Protein AF-A0A068NW18-F1 (afdb_monomer)

Organism: NCBI:txid661478

Sequence (172 aa):
MLAVAGVFAQDHEGLKKHPQPKVAATNAPVTQAEARATFIKAETVLRGALGMPASSPHVSIPDSDKPVGRDAVVAEMVRFIAVFKPKVKMTPSPVTFDARRLQMNGPQRSNLALLVRKGAVAPVGPLATSKENTLTVPQFGDAIGFLMARIAQMTHLPSSKWTPYLRPEGEG

Radius of gyration: 21.03 Å; Cα contacts (8 Å, |Δi|>4): 185; chains: 1; bounding box: 73×41×44 Å

Secondary structure (DSSP, 8-state):
----------------------PPPTTSBPBHHHHHHHHHHHHHHHHHHTTPPP------S-S-SSBPBHHHHHHHHHHHHHHHGGG----PPPPP--GGG----STHHHHHHHHHHTTSS-TTSHHHH-SSSB-BHHHHHHHHHHHHHHHHHHHPPPPTTT-GGGS-TT--

Nearest PDB structures (foldseek):
  6qvm-assembly1_A  TM=4.632E-01  e=4.230E-01  Carboxydothermus ferrireducens DSM 11255
  8fya-assembly1_C  TM=3.300E-01  e=1.354E+00  Megasphaera
  8fyb-assembly1_F  TM=3.262E-01  e=5.469E+00  Megasphaera

Foldseek 3Di:
DDDDDDDDDDDDPDPPPDPDPDPPDQFDFDALQRLQVVLQVLLQVVCVVLVHDDDRDDQPRDNDRHGDFLLSVLVRLLVSVVVCVVLFPDQDQFDDADLVQFQDDDPSSVSVVVCVRSQLAPCNACSGHPNDRTDGPVSSVVSNVRNSVSSCVRRDDDDLVHDVVNPDPDDD

pLDDT: mean 81.31, std 18.61, range [33.22, 96.0]

Structure (mmCIF, N/CA/C/O backbone):
data_AF-A0A068NW18-F1
#
_entry.id   AF-A0A068NW18-F1
#
loop_
_atom_site.group_PDB
_atom_site.id
_atom_site.type_symbol
_atom_site.label_atom_id
_atom_site.label_alt_id
_atom_site.label_comp_id
_atom_site.label_asym_id
_atom_site.label_entity_id
_atom_site.label_seq_id
_atom_site.pdbx_PDB_ins_code
_atom_site.Cartn_x
_atom_site.Cartn_y
_atom_site.Cartn_z
_atom_site.occupancy
_atom_site.B_iso_or_equiv
_atom_site.auth_seq_id
_atom_site.auth_comp_id
_atom_site.auth_asym_id
_atom_site.auth_atom_id
_atom_site.pdbx_PDB_model_num
ATOM 1 N N . MET A 1 1 ? 56.927 5.732 26.380 1.00 38.97 1 MET A N 1
ATOM 2 C CA . MET A 1 1 ? 55.457 5.891 26.360 1.00 38.97 1 MET A CA 1
ATOM 3 C C . MET A 1 1 ? 55.124 7.144 25.571 1.00 38.97 1 MET A C 1
ATOM 5 O O . MET A 1 1 ? 55.394 8.232 26.051 1.00 38.97 1 MET A O 1
ATOM 9 N N . LEU A 1 2 ? 54.605 6.985 24.357 1.00 34.41 2 LEU A N 1
ATOM 10 C CA . LEU A 1 2 ? 54.037 8.060 23.543 1.00 34.41 2 LEU A CA 1
ATOM 11 C C . LEU A 1 2 ? 52.835 7.443 22.826 1.00 34.41 2 LEU A C 1
ATOM 13 O O . LEU A 1 2 ? 52.996 6.647 21.906 1.00 34.41 2 LEU A O 1
ATOM 17 N N . ALA A 1 3 ? 51.644 7.711 23.355 1.00 34.47 3 ALA A N 1
ATOM 18 C CA . ALA A 1 3 ? 50.383 7.258 22.790 1.00 34.47 3 ALA A CA 1
ATOM 19 C C . ALA A 1 3 ? 49.921 8.288 21.753 1.00 34.47 3 ALA A C 1
ATOM 21 O O . ALA A 1 3 ? 49.653 9.437 22.096 1.00 34.47 3 ALA A O 1
ATOM 22 N N . VAL A 1 4 ? 49.848 7.876 20.488 1.00 37.22 4 VAL A N 1
ATOM 23 C CA . VAL A 1 4 ? 49.237 8.656 19.407 1.00 37.22 4 VAL A CA 1
ATOM 24 C C . VAL A 1 4 ? 47.770 8.247 19.335 1.00 37.22 4 VAL A C 1
ATOM 26 O O . VAL A 1 4 ? 47.432 7.200 18.789 1.00 37.22 4 VAL A O 1
ATOM 29 N N . ALA A 1 5 ? 46.897 9.052 19.935 1.00 38.16 5 ALA A N 1
ATOM 30 C CA . ALA A 1 5 ? 45.455 8.932 19.774 1.00 38.16 5 ALA A CA 1
ATOM 31 C C . ALA A 1 5 ? 45.034 9.713 18.521 1.00 38.16 5 ALA A C 1
ATOM 33 O O . ALA A 1 5 ? 44.862 10.929 18.559 1.00 38.16 5 ALA A O 1
ATOM 34 N N . GLY A 1 6 ? 44.898 9.011 17.396 1.00 33.22 6 GLY A N 1
ATOM 35 C CA . GLY A 1 6 ? 44.220 9.529 16.211 1.00 33.22 6 GLY A CA 1
ATOM 36 C C . GLY A 1 6 ? 42.710 9.446 16.413 1.00 33.22 6 GLY A C 1
ATOM 37 O O . GLY A 1 6 ? 42.118 8.388 16.214 1.00 33.22 6 GLY A O 1
ATOM 38 N N . VAL A 1 7 ? 42.091 10.547 16.835 1.00 37.56 7 VAL A N 1
ATOM 39 C CA . VAL A 1 7 ? 40.633 10.703 16.849 1.00 37.56 7 VAL A CA 1
ATOM 40 C C . VAL A 1 7 ? 40.228 11.361 15.534 1.00 37.56 7 VAL A C 1
ATOM 42 O O . VAL A 1 7 ? 40.557 12.517 15.281 1.00 37.56 7 VAL A O 1
ATOM 45 N N . PHE A 1 8 ? 39.529 10.607 14.687 1.00 36.56 8 PHE A N 1
ATOM 46 C CA . PHE A 1 8 ? 38.848 11.134 13.509 1.00 36.56 8 PHE A CA 1
ATOM 47 C C . PHE A 1 8 ? 37.669 12.001 13.964 1.00 36.56 8 PHE A C 1
ATOM 49 O O . PHE A 1 8 ? 36.652 11.485 14.426 1.00 36.56 8 PHE A O 1
ATOM 56 N N . ALA A 1 9 ? 37.808 13.318 13.837 1.00 33.91 9 ALA A N 1
ATOM 57 C CA . ALA A 1 9 ? 36.692 14.248 13.892 1.00 33.91 9 ALA A CA 1
ATOM 58 C C . ALA A 1 9 ? 35.986 14.232 12.527 1.00 33.91 9 ALA A C 1
ATOM 60 O O . ALA A 1 9 ? 36.552 14.670 11.528 1.00 33.91 9 ALA A O 1
ATOM 61 N N . GLN A 1 10 ? 34.771 13.685 12.461 1.00 41.59 10 GLN A N 1
ATOM 62 C CA . GLN A 1 10 ? 33.840 14.009 11.382 1.00 41.59 10 GLN A CA 1
ATOM 63 C C . GLN A 1 10 ? 32.940 15.135 11.883 1.00 41.59 10 GLN A C 1
ATOM 65 O O . GLN A 1 10 ? 32.069 14.921 12.727 1.00 41.59 10 GLN A O 1
ATOM 70 N N . ASP A 1 11 ? 33.193 16.335 11.371 1.00 35.34 11 ASP A N 1
ATOM 71 C CA . ASP A 1 11 ? 32.331 17.491 11.549 1.00 35.34 11 ASP A CA 1
ATOM 72 C C . ASP A 1 11 ? 30.932 17.185 11.004 1.00 35.34 11 ASP A C 1
ATOM 74 O O . ASP A 1 11 ? 30.730 16.855 9.833 1.00 35.34 11 ASP A O 1
ATOM 78 N N . HIS A 1 12 ? 29.946 17.274 11.893 1.00 37.59 12 HIS A N 1
ATOM 79 C CA . HIS A 1 12 ? 28.535 17.185 11.561 1.00 37.59 12 HIS A CA 1
ATOM 80 C C . HIS A 1 12 ? 28.094 18.459 10.827 1.00 37.59 12 HIS A C 1
ATOM 82 O O . HIS A 1 12 ? 27.623 19.414 11.448 1.00 37.59 12 HIS A O 1
ATOM 88 N N . GLU A 1 13 ? 28.170 18.468 9.496 1.00 36.25 13 GLU A N 1
ATOM 89 C CA . GLU A 1 13 ? 27.425 19.444 8.699 1.00 36.25 13 GLU A CA 1
ATOM 90 C C . GLU A 1 13 ? 25.913 19.170 8.794 1.00 36.25 13 GLU A C 1
ATOM 92 O O . GLU A 1 13 ? 25.341 18.302 8.138 1.00 36.25 13 GLU A O 1
ATOM 97 N N . GLY A 1 14 ? 25.271 19.923 9.689 1.00 36.12 14 GLY A N 1
ATOM 98 C CA . GLY A 1 14 ? 23.941 20.518 9.553 1.00 36.12 14 GLY A CA 1
ATOM 99 C C . GLY A 1 14 ? 22.915 19.835 8.644 1.00 36.12 14 GLY A C 1
ATOM 100 O O . GLY A 1 14 ? 22.457 20.432 7.669 1.00 36.12 14 GLY A O 1
ATOM 101 N N . LEU A 1 15 ? 22.414 18.661 9.038 1.00 37.41 15 LEU A N 1
ATOM 102 C CA . LEU A 1 15 ? 21.089 18.206 8.609 1.00 37.41 15 LEU A CA 1
ATOM 103 C C . LEU A 1 15 ? 20.051 19.210 9.128 1.00 37.41 15 LEU A C 1
ATOM 105 O O . LEU A 1 15 ? 19.652 19.164 10.294 1.00 37.41 15 LEU A O 1
ATOM 109 N N . LYS A 1 16 ? 19.616 20.135 8.263 1.00 39.81 16 LYS A N 1
ATOM 110 C CA . LYS A 1 16 ? 18.452 20.993 8.510 1.00 39.81 16 LYS A CA 1
ATOM 111 C C . LYS A 1 16 ? 17.283 20.081 8.884 1.00 39.81 16 LYS A C 1
ATOM 113 O O . LYS A 1 16 ? 16.723 19.399 8.028 1.00 39.81 16 LYS A O 1
ATOM 118 N N . LYS A 1 17 ? 16.938 20.033 10.175 1.00 40.38 17 LYS A N 1
ATOM 119 C CA . LYS A 1 17 ? 15.749 19.334 10.664 1.00 40.38 17 LYS A CA 1
ATOM 120 C C . LYS A 1 17 ? 14.541 20.030 10.053 1.00 40.38 17 LYS A C 1
ATOM 122 O O . LYS A 1 17 ? 14.074 21.041 10.570 1.00 40.38 17 LYS A O 1
ATOM 127 N N . HIS A 1 18 ? 14.047 19.505 8.937 1.00 47.41 18 HIS A N 1
ATOM 128 C CA . HIS A 1 18 ? 12.696 19.815 8.503 1.00 47.41 18 HIS A CA 1
ATOM 129 C C . HIS A 1 18 ? 11.763 19.501 9.681 1.00 47.41 18 HIS A C 1
ATOM 131 O O . HIS A 1 18 ? 11.924 18.432 10.283 1.00 47.41 18 HIS A O 1
ATOM 137 N N . PRO A 1 19 ? 10.844 20.408 10.060 1.00 42.06 19 PRO A N 1
ATOM 138 C CA . PRO A 1 19 ? 9.875 20.118 11.103 1.00 42.06 19 PRO A CA 1
ATOM 139 C C . PRO A 1 19 ? 9.116 18.857 10.691 1.00 42.06 19 PRO A C 1
ATOM 141 O O . PRO A 1 19 ? 8.388 18.843 9.698 1.00 42.06 19 PRO A O 1
ATOM 144 N N . GLN A 1 20 ? 9.377 17.769 11.413 1.00 47.78 20 GLN A N 1
ATOM 145 C CA . GLN A 1 20 ? 8.676 16.510 11.227 1.00 47.78 20 GLN A CA 1
ATOM 146 C C . GLN A 1 20 ? 7.206 16.790 11.565 1.00 47.78 20 GLN A C 1
ATOM 148 O O . GLN A 1 20 ? 6.940 17.304 12.658 1.00 47.78 20 GLN A O 1
ATOM 153 N N . PRO A 1 21 ? 6.251 16.518 10.659 1.00 52.81 21 PRO A N 1
ATOM 154 C CA . PRO A 1 21 ? 4.844 16.610 11.009 1.00 52.81 21 PRO A CA 1
ATOM 155 C C . PRO A 1 21 ? 4.598 15.723 12.231 1.00 52.81 21 PRO A C 1
ATOM 157 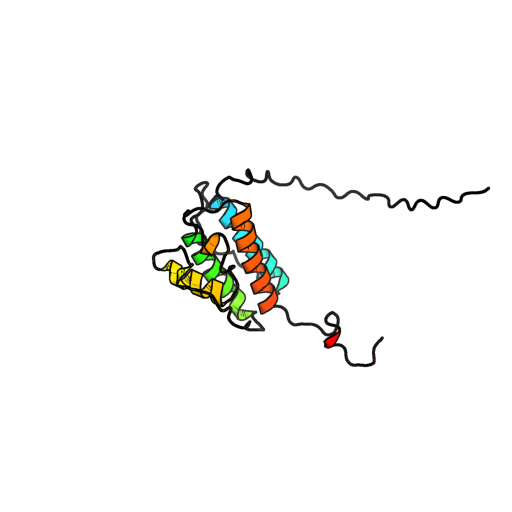O O . PRO A 1 21 ? 5.172 14.639 12.344 1.00 52.81 21 PRO A O 1
ATOM 160 N N . LYS A 1 22 ? 3.802 16.228 13.176 1.00 47.78 22 LYS A N 1
ATOM 161 C CA . LYS A 1 22 ? 3.482 15.571 14.445 1.00 47.78 22 LYS A CA 1
ATOM 162 C C . LYS A 1 22 ? 2.934 14.175 14.134 1.00 47.78 22 LYS A C 1
ATOM 164 O O . LYS A 1 22 ? 1.796 14.052 13.698 1.00 47.78 22 LYS A O 1
ATOM 169 N N . VAL A 1 23 ? 3.768 13.146 14.284 1.00 54.72 23 VAL A N 1
ATOM 170 C CA . VAL A 1 23 ? 3.368 11.758 14.037 1.00 54.72 23 VAL A CA 1
ATOM 171 C C . VAL A 1 23 ? 2.248 11.456 15.026 1.00 54.72 23 VAL A C 1
ATOM 173 O O . VAL A 1 23 ? 2.443 11.608 16.235 1.00 54.72 23 VAL A O 1
ATOM 176 N N . ALA A 1 24 ? 1.059 11.127 14.513 1.00 55.88 24 ALA A N 1
ATOM 177 C CA . ALA A 1 24 ? -0.078 10.743 15.337 1.00 55.88 24 ALA A CA 1
ATOM 178 C C . ALA A 1 24 ? 0.349 9.642 16.320 1.00 55.88 24 ALA A C 1
ATOM 180 O O . ALA A 1 24 ? 1.209 8.817 16.001 1.00 55.88 24 ALA A O 1
ATOM 181 N N . ALA A 1 25 ? -0.210 9.660 17.534 1.00 59.69 25 ALA A N 1
ATOM 182 C CA . ALA A 1 25 ? 0.125 8.687 18.569 1.00 59.69 25 ALA A CA 1
ATOM 183 C C . ALA A 1 25 ? 0.102 7.265 17.982 1.00 59.69 25 ALA A C 1
ATOM 185 O O . ALA A 1 25 ? -0.850 6.900 17.302 1.00 59.69 25 ALA A O 1
ATOM 186 N N . THR A 1 26 ? 1.136 6.466 18.249 1.00 65.06 26 THR A N 1
ATOM 187 C CA . THR A 1 26 ? 1.401 5.158 17.615 1.00 65.06 26 THR A CA 1
ATOM 188 C C . THR A 1 26 ? 0.210 4.186 17.635 1.00 65.06 26 THR A C 1
ATOM 190 O O . THR A 1 26 ? 0.115 3.301 16.789 1.00 65.06 26 THR A O 1
ATOM 193 N N . ASN A 1 27 ? -0.723 4.369 18.573 1.00 78.12 27 ASN A N 1
ATOM 194 C CA . ASN A 1 27 ? -1.901 3.520 18.755 1.00 78.12 27 ASN A CA 1
ATOM 195 C C . ASN A 1 27 ? -3.205 4.130 18.210 1.00 78.12 27 ASN A C 1
ATOM 197 O O . ASN A 1 27 ? -4.243 3.477 18.266 1.00 78.12 27 ASN A O 1
ATOM 201 N N . ALA A 1 28 ? -3.183 5.365 17.706 1.00 85.50 28 ALA A N 1
ATOM 202 C CA . ALA A 1 28 ? -4.358 5.992 17.118 1.00 85.50 28 ALA A CA 1
ATOM 203 C C . ALA A 1 28 ? -4.668 5.377 15.738 1.00 85.50 28 ALA A C 1
ATOM 205 O O . ALA A 1 28 ? -3.739 5.051 14.986 1.00 85.50 28 ALA A O 1
ATOM 206 N N . PRO A 1 29 ? -5.957 5.218 15.387 1.00 92.00 29 PRO A N 1
ATOM 207 C CA . PRO A 1 29 ? -6.353 4.858 14.035 1.00 92.00 29 PRO A CA 1
ATOM 208 C C . PRO A 1 29 ? -5.892 5.909 13.025 1.00 92.00 29 PRO A C 1
ATOM 210 O O . PRO A 1 29 ? -6.026 7.105 13.272 1.00 92.00 29 PRO A O 1
ATOM 213 N N . VAL A 1 30 ? -5.408 5.456 11.872 1.00 93.44 30 VAL A N 1
ATOM 214 C CA . VAL A 1 30 ? -5.091 6.333 10.740 1.00 93.44 30 VAL A CA 1
ATOM 215 C C . VAL A 1 30 ? -6.372 6.964 10.216 1.00 93.44 30 VAL A C 1
ATOM 217 O O . VAL A 1 30 ? -7.378 6.279 10.010 1.00 93.44 30 VAL A O 1
ATOM 220 N N . THR A 1 31 ? -6.334 8.267 9.976 1.00 95.69 31 THR A N 1
ATOM 221 C CA . THR A 1 31 ? -7.455 9.009 9.396 1.00 95.69 31 THR A CA 1
ATOM 222 C C . THR A 1 31 ? -7.520 8.836 7.876 1.00 95.69 31 THR A C 1
ATOM 224 O O . THR A 1 31 ? -6.536 8.501 7.209 1.00 95.69 31 THR A O 1
ATOM 227 N N . GLN A 1 32 ? -8.693 9.073 7.288 1.00 95.62 32 GLN A N 1
ATOM 228 C CA . GLN A 1 32 ? -8.872 9.038 5.835 1.00 95.62 32 GLN A CA 1
ATOM 229 C C . GLN A 1 32 ? -8.006 10.100 5.142 1.00 95.62 32 GLN A C 1
ATOM 231 O O . GLN A 1 32 ? -7.384 9.792 4.125 1.00 95.62 32 GLN A O 1
ATOM 236 N N . ALA A 1 33 ? -7.881 11.293 5.731 1.00 93.62 33 ALA A N 1
ATOM 237 C CA . ALA A 1 33 ? -7.001 12.359 5.257 1.00 93.62 33 ALA A CA 1
ATOM 238 C C . ALA A 1 33 ? -5.521 11.925 5.214 1.00 93.62 33 ALA A C 1
ATOM 240 O O . ALA A 1 33 ? -4.848 12.098 4.195 1.00 93.62 33 ALA A O 1
ATOM 241 N N . GLU A 1 34 ? -5.015 11.283 6.273 1.00 94.06 34 GLU A N 1
ATOM 242 C CA . GLU A 1 34 ? -3.635 10.775 6.330 1.00 94.06 34 GLU A CA 1
ATOM 243 C C . GLU A 1 34 ? -3.381 9.660 5.310 1.00 94.06 34 GLU A C 1
ATOM 245 O O . GLU A 1 34 ? -2.371 9.676 4.593 1.00 94.06 34 GLU A O 1
ATOM 250 N N . ALA A 1 35 ? -4.303 8.698 5.202 1.00 95.19 35 ALA A N 1
ATOM 251 C CA . ALA A 1 35 ? -4.203 7.624 4.220 1.00 95.19 35 ALA A CA 1
ATOM 252 C C . ALA A 1 35 ? -4.208 8.187 2.792 1.00 95.19 35 ALA A C 1
ATOM 254 O O . ALA A 1 35 ? -3.364 7.820 1.969 1.00 95.19 35 ALA A O 1
ATOM 255 N N . ARG A 1 36 ? -5.106 9.137 2.512 1.00 96.00 36 ARG A N 1
ATOM 256 C CA . ARG A 1 36 ? -5.211 9.825 1.224 1.00 96.00 36 ARG A CA 1
ATOM 257 C C . ARG A 1 36 ? -3.922 10.558 0.872 1.00 96.00 36 ARG A C 1
ATOM 259 O O . ARG A 1 36 ? -3.371 10.334 -0.207 1.00 96.00 36 ARG A O 1
ATOM 266 N N . ALA A 1 37 ? -3.407 11.385 1.780 1.00 95.44 37 ALA A N 1
ATOM 267 C CA . ALA A 1 37 ? -2.154 12.109 1.585 1.00 95.44 37 ALA A CA 1
ATOM 268 C C . ALA A 1 37 ? -0.976 11.155 1.322 1.00 95.44 37 ALA A C 1
ATOM 270 O O . ALA A 1 37 ? -0.131 11.424 0.464 1.00 95.44 37 ALA A O 1
ATOM 271 N N . THR A 1 38 ? -0.953 10.008 2.006 1.00 95.69 38 THR A N 1
ATOM 272 C CA . THR A 1 38 ? 0.068 8.971 1.816 1.00 95.69 38 THR A CA 1
ATOM 273 C C . THR A 1 38 ? 0.020 8.386 0.407 1.00 95.69 38 THR A C 1
ATOM 275 O O . THR A 1 38 ? 1.054 8.344 -0.261 1.00 95.69 38 THR A O 1
ATOM 278 N N . PHE A 1 39 ? -1.157 7.996 -0.092 1.00 96.00 39 PHE A N 1
ATOM 279 C CA . PHE A 1 39 ? -1.297 7.472 -1.456 1.00 96.00 39 PHE A CA 1
ATOM 280 C C . PHE A 1 39 ? -0.960 8.518 -2.524 1.00 96.00 39 PHE A C 1
ATOM 282 O O . PHE A 1 39 ? -0.259 8.193 -3.480 1.00 96.00 39 PHE A O 1
ATOM 289 N N . ILE A 1 40 ? -1.368 9.780 -2.346 1.00 94.94 40 ILE A N 1
ATOM 290 C CA . ILE A 1 40 ? -1.007 10.884 -3.256 1.00 94.94 40 ILE A CA 1
ATOM 291 C C . ILE A 1 40 ? 0.516 11.038 -3.332 1.00 94.94 40 ILE A C 1
ATOM 293 O O . ILE A 1 40 ? 1.094 11.109 -4.423 1.00 94.94 40 ILE A O 1
ATOM 297 N N . LYS A 1 41 ? 1.182 11.064 -2.173 1.00 94.38 41 LYS A N 1
ATOM 298 C CA . LYS A 1 41 ? 2.636 11.223 -2.090 1.00 94.38 41 LYS A CA 1
ATOM 299 C C . LYS A 1 41 ? 3.360 10.022 -2.694 1.00 94.38 41 LYS A C 1
ATOM 301 O O . LYS A 1 41 ? 4.280 10.209 -3.487 1.00 94.38 41 LYS A O 1
ATOM 306 N N . ALA A 1 42 ? 2.926 8.808 -2.365 1.00 93.81 42 ALA A N 1
ATOM 307 C CA . ALA A 1 42 ? 3.484 7.578 -2.912 1.00 93.81 42 ALA A CA 1
ATOM 308 C C . ALA A 1 42 ? 3.331 7.517 -4.440 1.00 93.81 42 ALA A C 1
ATOM 310 O O . ALA A 1 42 ? 4.295 7.193 -5.134 1.00 93.81 42 ALA A O 1
ATOM 311 N N . GLU A 1 43 ? 2.160 7.886 -4.974 1.00 93.81 43 GLU A N 1
ATOM 312 C CA . GLU A 1 43 ? 1.913 7.911 -6.419 1.00 93.81 43 GLU A CA 1
ATOM 313 C C . GLU A 1 43 ? 2.834 8.919 -7.116 1.00 93.81 43 GLU A C 1
ATOM 315 O O . GLU A 1 43 ? 3.477 8.589 -8.111 1.00 93.81 43 GLU A O 1
ATOM 320 N N . THR A 1 44 ? 2.946 10.127 -6.559 1.00 92.88 44 THR A N 1
ATOM 321 C CA . THR A 1 44 ? 3.808 11.193 -7.090 1.00 92.88 44 THR A CA 1
ATOM 322 C C . THR A 1 44 ? 5.272 10.754 -7.148 1.00 92.88 44 THR A C 1
ATOM 324 O O . THR A 1 44 ? 5.921 10.892 -8.186 1.00 92.88 44 THR A O 1
ATOM 327 N N . VAL A 1 45 ? 5.786 10.170 -6.060 1.00 92.00 45 VAL A N 1
ATOM 328 C CA . VAL A 1 45 ? 7.175 9.694 -5.985 1.00 92.00 45 VAL A CA 1
ATOM 329 C C . VAL A 1 45 ? 7.428 8.571 -6.992 1.00 92.00 45 VAL A C 1
ATOM 331 O O . VAL A 1 45 ? 8.411 8.623 -7.730 1.00 92.00 45 VAL A O 1
ATOM 334 N N . LEU A 1 46 ? 6.539 7.577 -7.073 1.00 91.31 46 LEU A N 1
ATOM 3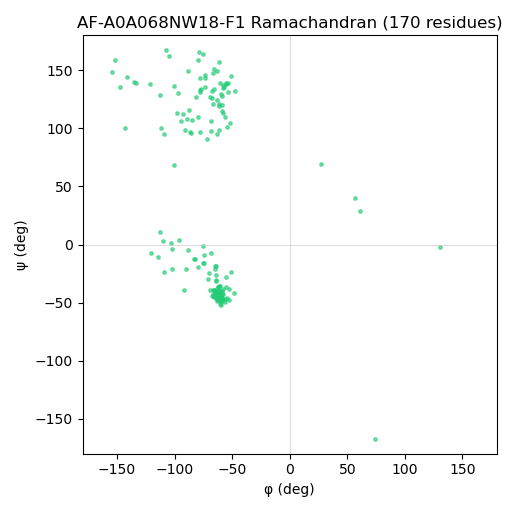35 C CA . LEU A 1 46 ? 6.703 6.462 -8.008 1.00 91.31 46 LEU A CA 1
ATOM 336 C C . LEU A 1 46 ? 6.597 6.900 -9.467 1.00 91.31 46 LEU A C 1
ATOM 338 O O . LEU A 1 46 ? 7.367 6.423 -10.296 1.00 91.31 46 LEU A O 1
ATOM 342 N N . ARG A 1 47 ? 5.689 7.821 -9.802 1.00 91.88 47 ARG A N 1
ATOM 343 C CA . ARG A 1 47 ? 5.601 8.370 -11.163 1.00 91.88 47 ARG A CA 1
ATOM 344 C C . ARG A 1 47 ? 6.898 9.060 -11.567 1.00 91.88 47 ARG A C 1
ATOM 346 O O . ARG A 1 47 ? 7.385 8.800 -12.665 1.00 91.88 47 ARG A O 1
ATOM 353 N N . GLY A 1 48 ? 7.474 9.860 -10.667 1.00 90.62 48 GLY A N 1
ATOM 354 C CA . GLY A 1 48 ? 8.781 10.486 -10.872 1.00 90.62 48 GLY A CA 1
ATOM 355 C C . GLY A 1 48 ? 9.887 9.452 -11.089 1.00 90.62 48 GLY A C 1
ATOM 356 O O . GLY A 1 48 ? 10.603 9.517 -12.085 1.00 90.62 48 GLY A O 1
ATOM 357 N N . ALA A 1 49 ? 9.971 8.442 -10.220 1.00 88.94 49 ALA A N 1
ATOM 358 C CA . ALA A 1 49 ? 10.981 7.387 -10.314 1.00 88.94 49 ALA A CA 1
ATOM 359 C C . ALA A 1 49 ? 10.857 6.524 -11.586 1.00 88.94 49 ALA A C 1
ATOM 361 O O . ALA A 1 49 ? 11.856 6.034 -12.106 1.00 88.94 49 ALA A O 1
ATOM 362 N N . LEU A 1 50 ? 9.639 6.333 -12.101 1.00 88.75 50 LEU A N 1
ATOM 363 C CA . LEU A 1 50 ? 9.355 5.488 -13.267 1.00 88.75 50 LEU A CA 1
ATOM 364 C C . LEU A 1 50 ? 9.264 6.262 -14.592 1.00 88.75 50 LEU A C 1
ATOM 366 O O . LEU A 1 50 ? 8.919 5.668 -15.623 1.00 88.75 50 LEU A O 1
ATOM 370 N N . GLY A 1 51 ? 9.528 7.573 -14.577 1.00 89.56 51 GLY A N 1
ATOM 371 C CA . GLY A 1 51 ? 9.397 8.437 -15.753 1.00 89.56 51 GLY A CA 1
ATOM 372 C C . GLY A 1 51 ? 7.989 8.386 -16.353 1.00 89.56 51 GLY A C 1
ATOM 373 O O . GLY A 1 51 ? 7.821 8.268 -17.568 1.00 89.56 51 GLY A O 1
ATOM 374 N N . MET A 1 52 ? 6.963 8.349 -15.502 1.00 89.94 52 MET A N 1
ATOM 375 C CA . MET A 1 52 ? 5.566 8.452 -15.922 1.00 89.94 52 MET A CA 1
ATOM 376 C C . MET A 1 52 ? 5.148 9.924 -15.967 1.00 89.94 52 MET A C 1
ATOM 378 O O . MET A 1 52 ? 5.623 10.706 -15.144 1.00 89.94 52 MET A O 1
ATOM 382 N N . PRO A 1 53 ? 4.220 10.307 -16.863 1.00 88.50 53 PRO A N 1
ATOM 383 C CA . PRO A 1 53 ? 3.666 11.652 -16.860 1.00 88.50 53 PRO A CA 1
ATOM 384 C C . PRO A 1 53 ? 3.101 12.020 -15.488 1.00 88.50 53 PRO A C 1
ATOM 386 O O . PRO A 1 53 ? 2.434 11.202 -14.831 1.00 88.50 53 PRO A O 1
ATOM 389 N N . ALA A 1 54 ? 3.354 13.266 -15.086 1.00 83.00 54 ALA A N 1
ATOM 390 C CA . ALA A 1 54 ? 2.665 13.868 -13.962 1.00 83.00 54 ALA A CA 1
ATOM 391 C C . ALA A 1 54 ? 1.160 13.863 -14.263 1.00 83.00 54 ALA A C 1
ATOM 393 O O . ALA A 1 54 ? 0.716 14.272 -15.333 1.00 83.00 54 ALA A O 1
ATOM 394 N N . SER A 1 55 ? 0.383 13.335 -13.331 1.00 81.00 55 SER A N 1
ATOM 395 C CA . SER A 1 55 ? -1.070 13.262 -13.407 1.00 81.00 55 SER A CA 1
ATOM 396 C C . SER A 1 55 ? -1.595 13.543 -12.013 1.00 81.00 55 SER A C 1
ATOM 398 O O . SER A 1 55 ? -0.952 13.143 -11.041 1.00 81.00 55 SER A O 1
ATOM 400 N N . SER A 1 56 ? -2.728 14.235 -11.918 1.00 79.12 56 SER A N 1
ATOM 401 C CA . SER A 1 56 ? -3.409 14.459 -10.646 1.00 79.12 56 SER A CA 1
ATOM 402 C C . SER A 1 56 ? -3.740 13.102 -10.019 1.00 79.12 56 SER A C 1
ATOM 404 O O . SER A 1 56 ? -4.545 12.366 -10.600 1.00 79.12 56 SER A O 1
ATOM 406 N N . PRO A 1 57 ? -3.131 12.733 -8.876 1.00 80.88 57 PRO A N 1
ATOM 407 C CA . PRO A 1 57 ? -3.369 11.429 -8.277 1.00 80.88 57 PRO A CA 1
ATOM 408 C C . PRO A 1 57 ? -4.847 11.300 -7.918 1.00 80.88 57 PRO A C 1
ATOM 410 O O . PRO A 1 57 ? -5.390 12.109 -7.163 1.00 80.88 57 PRO A O 1
ATOM 413 N N . HIS A 1 58 ? -5.511 10.300 -8.486 1.00 84.06 58 HIS A N 1
ATOM 414 C CA . HIS A 1 58 ? -6.902 10.020 -8.164 1.00 84.06 58 HIS A CA 1
ATOM 415 C C . HIS A 1 58 ? -6.942 9.052 -6.989 1.00 84.06 58 HIS A C 1
ATOM 417 O O . HIS A 1 58 ? -6.615 7.888 -7.169 1.00 84.06 58 HIS A O 1
ATOM 423 N N . VAL A 1 59 ? -7.335 9.514 -5.806 1.00 90.69 59 VAL A N 1
ATOM 424 C CA . VAL A 1 59 ? -7.495 8.661 -4.622 1.00 90.69 59 VAL A CA 1
ATOM 425 C C . VAL A 1 59 ? -8.969 8.599 -4.254 1.00 90.69 59 VAL A C 1
ATOM 427 O O . VAL A 1 59 ? -9.615 9.638 -4.128 1.00 90.69 59 VAL A O 1
ATOM 430 N N . SER A 1 60 ? -9.485 7.383 -4.084 1.00 91.88 60 SER A N 1
ATOM 431 C CA . SER A 1 60 ? -10.911 7.123 -3.832 1.00 91.88 60 SER A CA 1
ATOM 432 C C . SER A 1 60 ? -11.297 7.368 -2.371 1.00 91.88 60 SER A C 1
ATOM 434 O O . SER A 1 60 ? -12.472 7.528 -2.050 1.00 91.88 60 SER A O 1
ATOM 436 N N . ILE A 1 61 ? -10.306 7.370 -1.476 1.00 93.31 61 ILE A N 1
ATOM 437 C CA . ILE A 1 61 ? -10.485 7.639 -0.049 1.00 93.31 61 ILE A CA 1
ATOM 438 C C . ILE A 1 61 ? -10.855 9.125 0.134 1.00 93.31 61 ILE A C 1
ATOM 440 O O . ILE A 1 61 ? -10.126 9.985 -0.375 1.00 93.31 61 ILE A O 1
ATOM 444 N N . PRO A 1 62 ? -11.956 9.443 0.846 1.00 92.75 62 PRO A N 1
ATOM 445 C CA . PRO A 1 62 ? -12.354 10.821 1.121 1.00 92.75 62 PRO A CA 1
ATOM 446 C C . PRO A 1 62 ? -11.309 11.590 1.932 1.00 92.75 62 PRO A C 1
ATOM 448 O O . PRO A 1 62 ? -10.516 11.009 2.667 1.00 92.75 62 PRO A O 1
ATOM 451 N N . ASP A 1 63 ? -11.340 12.915 1.834 1.00 93.38 63 ASP A N 1
ATOM 452 C CA . ASP A 1 63 ? -10.554 13.784 2.707 1.00 93.38 63 ASP A CA 1
ATOM 453 C C . ASP A 1 63 ? -11.353 14.058 3.992 1.00 93.38 63 ASP A C 1
ATOM 455 O O . ASP A 1 63 ? -12.304 14.840 3.989 1.00 93.38 63 ASP A O 1
ATOM 459 N N . SER A 1 64 ? -11.072 13.304 5.058 1.00 94.06 64 SER A N 1
ATOM 460 C CA . SER A 1 64 ? -11.819 13.367 6.319 1.00 94.06 64 SER A CA 1
ATOM 461 C C . SER A 1 64 ? -10.968 12.916 7.508 1.00 94.06 64 SER A C 1
ATOM 463 O O . SER A 1 64 ? -10.162 11.994 7.390 1.00 94.06 64 SER A O 1
ATOM 465 N N . ASP A 1 65 ? -11.224 13.488 8.685 1.00 93.38 65 ASP A N 1
ATOM 466 C CA . ASP A 1 65 ? -10.585 13.089 9.950 1.00 93.38 65 ASP A CA 1
ATOM 467 C C . ASP A 1 65 ? -11.126 11.766 10.522 1.00 93.38 65 ASP A C 1
ATOM 469 O O . ASP A 1 65 ? -10.695 11.294 11.574 1.00 93.38 65 ASP A O 1
ATOM 473 N N . LYS A 1 66 ? -12.099 11.141 9.849 1.00 94.00 66 LYS A N 1
ATOM 474 C CA . LYS A 1 66 ? -12.631 9.839 10.259 1.00 94.00 66 LYS A CA 1
ATOM 475 C C . LYS A 1 66 ? -11.563 8.750 10.107 1.00 94.00 66 LYS A C 1
ATOM 477 O O . LYS A 1 66 ? -10.782 8.810 9.157 1.00 94.00 66 LYS A O 1
ATOM 482 N N . PRO A 1 67 ? -11.564 7.712 10.962 1.00 94.69 67 PRO A N 1
ATOM 483 C CA . PRO A 1 67 ? -10.709 6.549 10.766 1.00 94.69 67 PRO A CA 1
ATOM 484 C C . PRO A 1 67 ? -10.909 5.912 9.386 1.00 94.69 67 PRO A C 1
ATOM 486 O O . PRO A 1 67 ? -12.037 5.779 8.895 1.00 94.69 67 PRO A O 1
ATOM 489 N N . VAL A 1 68 ? -9.811 5.506 8.756 1.00 94.56 68 VAL A N 1
ATOM 490 C CA . VAL A 1 68 ? -9.844 4.797 7.478 1.00 94.56 68 VAL A CA 1
ATOM 491 C C . VAL A 1 68 ? -10.235 3.333 7.690 1.00 94.56 68 VAL A C 1
ATOM 493 O O . VAL A 1 68 ? -9.721 2.652 8.580 1.00 94.56 68 VAL A O 1
ATOM 496 N N . GLY A 1 69 ? -11.157 2.849 6.858 1.00 93.44 69 GLY A N 1
ATOM 497 C CA . GLY A 1 69 ? -11.538 1.440 6.8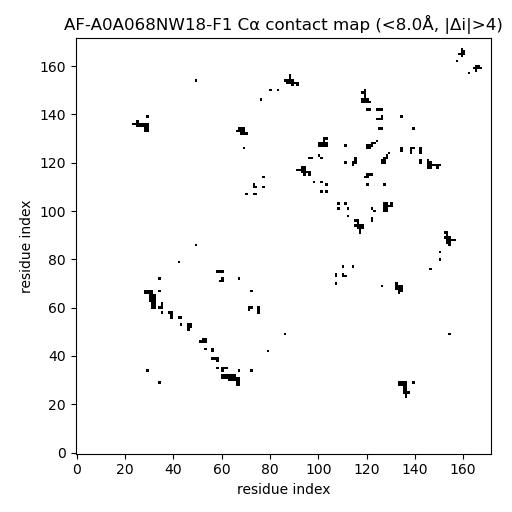17 1.00 93.44 69 GLY A CA 1
ATOM 498 C C . GLY A 1 69 ? -10.508 0.598 6.061 1.00 93.44 69 GLY A C 1
ATOM 499 O O . GLY A 1 69 ? -9.940 1.031 5.054 1.00 93.44 69 GLY A O 1
ATOM 500 N N . ARG A 1 70 ? -10.266 -0.630 6.519 1.00 93.50 70 ARG A N 1
ATOM 501 C CA . ARG A 1 70 ? -9.373 -1.592 5.849 1.00 93.50 70 ARG A CA 1
ATOM 502 C C . ARG A 1 70 ? -9.840 -1.942 4.446 1.00 93.50 70 ARG A C 1
ATOM 504 O O . ARG A 1 70 ? -9.019 -2.148 3.559 1.00 93.50 70 ARG A O 1
ATOM 511 N N . ASP A 1 71 ? -11.145 -2.022 4.257 1.00 93.3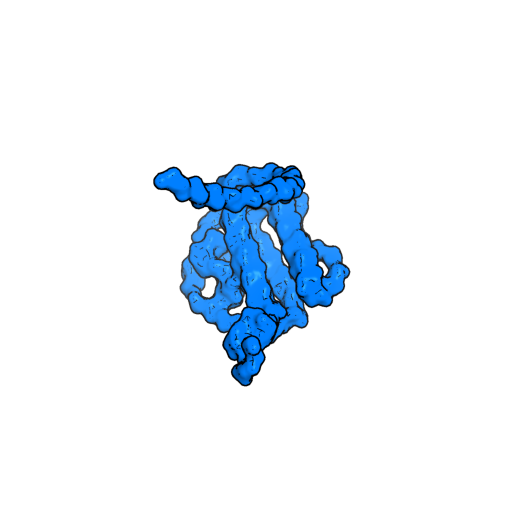1 71 ASP A N 1
ATOM 512 C CA . ASP A 1 71 ? -11.802 -2.232 2.973 1.00 93.31 71 ASP A CA 1
ATOM 513 C C . ASP A 1 71 ? -11.460 -1.118 1.970 1.00 93.31 71 ASP A C 1
ATOM 515 O O . ASP A 1 71 ? -11.080 -1.412 0.833 1.00 93.31 71 ASP A O 1
ATOM 519 N N . ALA A 1 72 ? -11.502 0.141 2.414 1.00 93.88 72 ALA A N 1
ATOM 520 C CA . ALA A 1 72 ? -11.124 1.301 1.615 1.00 93.88 72 ALA A CA 1
ATOM 521 C C . ALA A 1 72 ? -9.629 1.279 1.262 1.00 93.88 72 ALA A C 1
ATOM 523 O O . ALA A 1 72 ? -9.268 1.506 0.108 1.00 93.88 72 ALA A O 1
ATOM 524 N N . VAL A 1 73 ? -8.762 0.923 2.219 1.00 95.19 73 VAL A N 1
ATOM 525 C CA . VAL A 1 73 ? -7.319 0.759 1.966 1.00 95.19 73 VAL A CA 1
ATOM 526 C C . VAL A 1 73 ? -7.067 -0.340 0.933 1.00 95.19 73 VAL A C 1
ATOM 528 O O . VAL A 1 73 ? -6.333 -0.115 -0.023 1.00 95.19 73 VAL A O 1
ATOM 531 N N . VAL A 1 74 ? -7.693 -1.512 1.071 1.00 95.19 74 VAL A N 1
ATOM 532 C CA . VAL A 1 74 ? -7.544 -2.627 0.118 1.00 95.19 74 VAL A CA 1
ATOM 533 C C . VAL A 1 74 ? -7.999 -2.229 -1.285 1.00 95.19 74 VAL A C 1
ATOM 535 O O . VAL A 1 74 ? -7.297 -2.514 -2.257 1.00 95.19 74 VAL A O 1
ATOM 538 N N . ALA A 1 75 ? -9.147 -1.562 -1.410 1.00 94.31 75 ALA A N 1
ATOM 539 C CA . ALA A 1 75 ? -9.640 -1.082 -2.699 1.00 94.31 75 ALA A CA 1
ATOM 540 C C . ALA A 1 75 ? -8.656 -0.092 -3.344 1.00 94.31 75 ALA A C 1
ATOM 542 O O . ALA A 1 75 ? -8.321 -0.220 -4.525 1.00 94.31 75 ALA A O 1
ATOM 543 N N . GLU A 1 76 ? -8.130 0.838 -2.548 1.00 95.62 76 GLU A N 1
ATOM 544 C CA . GLU A 1 76 ? -7.167 1.831 -3.008 1.00 95.62 76 GLU A CA 1
ATOM 545 C C . GLU A 1 76 ? -5.837 1.186 -3.425 1.00 95.62 76 GLU A C 1
ATOM 547 O O . GLU A 1 76 ? -5.292 1.537 -4.467 1.00 95.62 76 GLU A O 1
ATOM 552 N N . MET A 1 77 ? -5.355 0.165 -2.708 1.00 95.62 77 MET A N 1
ATOM 553 C CA . MET A 1 77 ? -4.162 -0.600 -3.097 1.00 95.62 77 MET A CA 1
ATOM 554 C C . MET A 1 77 ? -4.326 -1.306 -4.448 1.00 95.62 77 MET A C 1
ATOM 556 O O . MET A 1 77 ? -3.397 -1.318 -5.258 1.00 95.62 77 MET A O 1
ATOM 560 N N . VAL A 1 78 ? -5.500 -1.886 -4.723 1.00 94.38 78 VAL A N 1
ATOM 561 C CA . VAL A 1 78 ? -5.783 -2.516 -6.023 1.00 94.38 78 VAL A CA 1
ATOM 562 C C . VAL A 1 78 ? -5.735 -1.482 -7.147 1.00 94.38 78 VAL A C 1
ATOM 564 O O . VAL A 1 78 ? -5.069 -1.716 -8.161 1.00 94.38 78 VAL A O 1
ATOM 567 N N . ARG A 1 79 ? -6.385 -0.325 -6.961 1.00 94.44 79 ARG A N 1
ATOM 568 C CA . ARG A 1 79 ? -6.331 0.793 -7.916 1.00 94.44 79 ARG A CA 1
ATOM 569 C C . ARG A 1 79 ? -4.892 1.265 -8.124 1.00 94.44 79 ARG A C 1
ATOM 571 O O . ARG A 1 79 ? -4.456 1.424 -9.262 1.00 94.44 79 ARG A O 1
ATOM 578 N N . PHE A 1 80 ? -4.144 1.428 -7.038 1.00 94.12 80 PHE A N 1
ATOM 579 C CA . PHE A 1 80 ? -2.765 1.900 -7.056 1.00 94.12 80 PHE A CA 1
ATOM 580 C C . PHE A 1 80 ? -1.862 0.988 -7.896 1.00 94.12 80 PHE A C 1
ATOM 582 O O . PHE A 1 80 ? -1.146 1.465 -8.771 1.00 94.12 80 PHE A O 1
ATOM 589 N N . ILE A 1 81 ? -1.951 -0.336 -7.731 1.00 92.88 81 ILE A N 1
ATOM 590 C CA . ILE A 1 81 ? -1.206 -1.288 -8.575 1.00 92.88 81 ILE A CA 1
ATOM 591 C C . ILE A 1 81 ? -1.609 -1.161 -10.051 1.00 92.88 81 ILE A C 1
ATOM 593 O O . ILE A 1 81 ? -0.751 -1.240 -10.932 1.00 92.88 81 ILE A O 1
ATOM 597 N N . ALA A 1 82 ? -2.899 -0.962 -10.341 1.00 92.19 82 ALA A N 1
ATOM 598 C CA . ALA A 1 82 ? -3.384 -0.831 -11.712 1.00 92.19 82 ALA A CA 1
ATOM 599 C C . ALA A 1 82 ? -2.782 0.387 -12.434 1.00 92.19 82 ALA A C 1
ATOM 601 O O . ALA A 1 82 ? -2.444 0.272 -13.612 1.00 92.19 82 ALA A O 1
ATOM 602 N N . VAL A 1 83 ? -2.565 1.504 -11.728 1.00 92.12 83 VAL A N 1
ATOM 603 C CA . VAL A 1 83 ? -1.901 2.703 -12.275 1.00 92.12 83 VAL A CA 1
ATOM 604 C C . VAL A 1 83 ? -0.501 2.387 -12.798 1.00 92.12 83 VAL A C 1
ATOM 606 O O . VAL A 1 83 ? -0.127 2.844 -13.877 1.00 92.12 83 VAL A O 1
ATOM 609 N N . PHE A 1 84 ? 0.268 1.584 -12.063 1.00 91.31 84 PHE A N 1
ATOM 610 C CA . PHE A 1 84 ? 1.659 1.273 -12.406 1.00 91.31 84 PHE A CA 1
ATOM 611 C C . PHE A 1 84 ? 1.816 0.062 -13.329 1.00 91.31 84 PHE A C 1
ATOM 613 O O . PHE A 1 84 ? 2.920 -0.196 -13.811 1.00 91.31 84 PHE A O 1
ATOM 620 N N . LYS A 1 85 ? 0.723 -0.645 -13.648 1.00 90.88 85 LYS A N 1
ATOM 621 C CA . LYS A 1 85 ? 0.712 -1.807 -14.551 1.00 90.88 85 LYS A CA 1
ATOM 622 C C . LYS A 1 85 ? 1.463 -1.579 -15.878 1.00 90.88 85 LYS A C 1
ATOM 624 O O . LYS A 1 85 ? 2.208 -2.478 -16.256 1.00 90.88 85 LYS A O 1
ATOM 629 N N . PRO A 1 86 ? 1.362 -0.422 -16.567 1.00 90.19 86 PRO A N 1
ATOM 630 C CA . PRO A 1 86 ? 2.079 -0.191 -17.829 1.00 90.19 86 PRO A CA 1
ATOM 631 C C . PRO A 1 86 ? 3.609 -0.161 -17.705 1.00 90.19 86 PRO A C 1
ATOM 633 O O . PRO A 1 86 ? 4.308 -0.280 -18.705 1.00 90.19 86 PRO A O 1
ATOM 636 N N . LYS A 1 87 ? 4.143 0.038 -16.494 1.00 91.69 87 LYS A N 1
ATOM 637 C CA . LYS A 1 87 ? 5.587 0.070 -16.217 1.00 91.69 87 LYS A CA 1
ATOM 638 C C . LYS A 1 87 ? 6.094 -1.221 -15.574 1.00 91.69 87 LYS A C 1
ATOM 640 O O . LYS A 1 87 ? 7.278 -1.306 -15.256 1.00 91.69 87 LYS A O 1
ATOM 645 N N . VAL A 1 88 ? 5.223 -2.210 -15.365 1.00 89.44 88 VAL A N 1
ATOM 646 C CA . VAL A 1 88 ? 5.615 -3.523 -14.848 1.00 89.44 88 VAL A CA 1
ATOM 647 C C . VAL A 1 88 ? 6.465 -4.231 -15.895 1.00 89.44 88 VAL A C 1
ATOM 649 O O . VAL A 1 88 ? 6.058 -4.379 -17.044 1.00 89.44 88 VAL A O 1
ATOM 652 N N . LYS A 1 89 ? 7.647 -4.674 -15.479 1.00 87.94 89 LYS A N 1
ATOM 653 C CA . LYS A 1 89 ? 8.625 -5.367 -16.326 1.00 87.94 89 LYS A CA 1
ATOM 654 C C . LYS A 1 89 ? 8.738 -6.846 -15.979 1.00 87.94 89 LYS A C 1
ATOM 656 O O . LYS A 1 89 ? 9.119 -7.647 -16.822 1.00 87.94 89 LYS A O 1
ATOM 661 N N . MET A 1 90 ? 8.384 -7.209 -14.748 1.00 85.69 90 MET A N 1
ATOM 662 C CA . MET A 1 90 ? 8.425 -8.577 -14.250 1.00 85.69 90 MET A CA 1
ATOM 663 C C . MET A 1 90 ? 7.148 -8.897 -13.477 1.00 85.69 90 MET A C 1
ATOM 665 O O . MET A 1 90 ? 6.666 -8.085 -12.688 1.00 85.69 90 MET A O 1
ATOM 669 N N . THR A 1 91 ? 6.628 -10.110 -13.673 1.00 84.69 91 THR A N 1
ATOM 670 C CA . THR A 1 91 ? 5.536 -10.651 -12.856 1.00 84.69 91 THR A CA 1
ATOM 671 C C . THR A 1 91 ? 6.132 -11.567 -11.784 1.00 84.69 91 THR A C 1
ATOM 673 O O . THR A 1 91 ? 6.683 -12.607 -12.139 1.00 84.69 91 THR A O 1
ATOM 676 N N . PRO A 1 92 ? 6.058 -11.209 -10.490 1.00 82.75 92 PRO A N 1
ATOM 677 C CA . PRO A 1 92 ? 6.595 -12.033 -9.416 1.00 82.75 92 PRO A CA 1
ATOM 678 C C . PRO A 1 92 ? 5.838 -13.354 -9.292 1.00 82.75 92 PRO A C 1
ATOM 680 O O . PRO A 1 92 ? 4.633 -13.412 -9.559 1.00 82.75 92 PRO A O 1
ATOM 683 N N . SER A 1 93 ? 6.530 -14.390 -8.817 1.00 86.50 93 SER A N 1
ATOM 684 C CA . SER A 1 93 ? 5.895 -15.665 -8.491 1.00 86.50 93 SER A CA 1
ATOM 685 C C . SER A 1 93 ? 4.772 -15.465 -7.466 1.00 86.50 93 SER A C 1
ATOM 687 O O . SER A 1 93 ? 4.965 -14.734 -6.485 1.00 86.50 93 SER A O 1
ATOM 689 N N . PRO A 1 94 ? 3.604 -16.100 -7.664 1.00 89.25 94 PRO A N 1
ATOM 690 C CA . PRO A 1 94 ? 2.510 -16.022 -6.709 1.00 89.25 94 PRO A CA 1
ATOM 691 C C . PRO A 1 94 ? 2.923 -16.516 -5.320 1.00 89.25 94 PRO A C 1
ATOM 693 O O . PRO A 1 94 ? 3.568 -17.554 -5.189 1.00 89.25 94 PRO A O 1
ATOM 696 N N . VAL A 1 95 ? 2.499 -15.800 -4.281 1.00 90.31 95 VAL A N 1
ATOM 697 C CA . VAL A 1 95 ? 2.670 -16.223 -2.888 1.00 90.31 95 VAL A CA 1
ATOM 698 C C . VAL A 1 95 ? 1.576 -17.227 -2.529 1.00 90.31 95 VAL A C 1
ATOM 700 O O . VAL A 1 95 ? 0.386 -16.947 -2.701 1.00 90.31 95 VAL A O 1
ATOM 703 N N . THR A 1 96 ? 1.974 -18.386 -2.008 1.00 90.81 96 THR A N 1
ATOM 704 C CA . THR A 1 96 ? 1.055 -19.381 -1.441 1.00 90.81 96 THR A CA 1
ATOM 705 C C . THR A 1 96 ? 0.621 -18.943 -0.046 1.00 90.81 96 THR A C 1
ATOM 707 O O . THR A 1 96 ? 1.456 -18.585 0.783 1.00 90.81 96 THR A O 1
ATOM 710 N N . PHE A 1 97 ? -0.682 -18.975 0.233 1.00 92.19 97 PHE A N 1
ATOM 711 C CA . PHE A 1 97 ? -1.219 -18.637 1.549 1.00 92.19 97 PHE A CA 1
ATOM 712 C C . PHE A 1 97 ? -2.535 -19.368 1.826 1.00 92.19 97 PHE A C 1
ATOM 714 O O . PHE A 1 97 ? -3.239 -19.790 0.909 1.00 92.19 97 PHE A O 1
ATOM 721 N N . ASP A 1 98 ? -2.880 -19.481 3.107 1.00 90.62 98 ASP A N 1
ATOM 722 C CA . ASP A 1 98 ? -4.159 -20.031 3.546 1.00 90.62 98 ASP A CA 1
ATOM 723 C C . ASP A 1 98 ? -5.242 -18.942 3.547 1.00 90.62 98 ASP A C 1
ATOM 725 O O . ASP A 1 98 ? -5.276 -18.060 4.411 1.00 90.62 98 ASP A O 1
ATOM 729 N N . ALA A 1 99 ? -6.160 -19.021 2.582 1.00 88.12 99 ALA A N 1
ATOM 730 C CA . ALA A 1 99 ? -7.249 -18.063 2.430 1.00 88.12 99 ALA A CA 1
ATOM 731 C C . ALA A 1 99 ? -8.237 -18.048 3.605 1.00 88.12 99 ALA A C 1
ATOM 733 O O . ALA A 1 99 ? -8.956 -17.060 3.768 1.00 88.12 99 ALA A O 1
ATOM 734 N N . ARG A 1 100 ? -8.281 -19.093 4.443 1.00 89.31 100 ARG A N 1
ATOM 735 C CA . ARG A 1 100 ? -9.150 -19.144 5.632 1.00 89.31 100 ARG A CA 1
ATOM 736 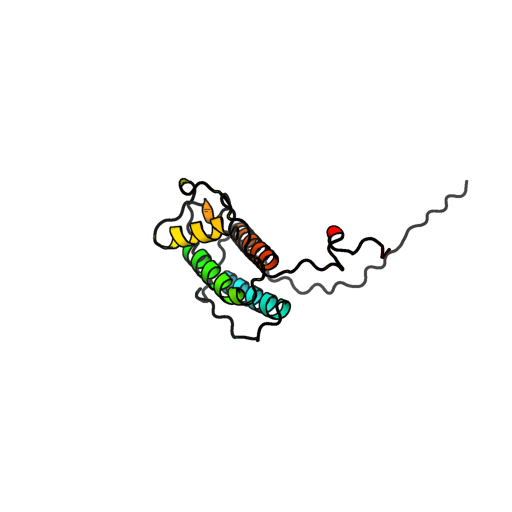C C . ARG A 1 100 ? -8.689 -18.178 6.719 1.00 89.31 100 ARG A C 1
ATOM 738 O O . ARG A 1 100 ? -9.507 -17.717 7.506 1.00 89.31 100 ARG A O 1
ATOM 745 N N . ARG A 1 101 ? -7.402 -17.817 6.727 1.00 88.69 101 ARG A N 1
ATOM 746 C CA . ARG A 1 101 ? -6.822 -16.884 7.704 1.00 88.69 101 ARG A CA 1
ATOM 747 C C . ARG A 1 101 ? -7.178 -15.428 7.441 1.00 88.69 101 ARG A C 1
ATOM 749 O O . ARG A 1 101 ? -7.031 -14.610 8.344 1.00 88.69 101 ARG A O 1
ATOM 756 N N . LEU A 1 102 ? -7.665 -15.105 6.242 1.00 90.56 102 LEU A N 1
ATOM 757 C CA . LEU A 1 102 ? -8.094 -13.749 5.926 1.00 90.56 102 LEU A CA 1
ATOM 758 C C . LEU A 1 102 ? -9.331 -13.386 6.752 1.00 90.56 102 LEU A C 1
ATOM 760 O O . LEU A 1 102 ? -10.378 -14.028 6.642 1.00 90.56 102 LEU A O 1
ATOM 764 N N . GLN A 1 103 ? -9.211 -12.334 7.551 1.00 90.12 103 GLN A N 1
ATOM 765 C CA . GLN A 1 103 ? -10.272 -11.769 8.378 1.00 90.12 103 GLN A CA 1
ATOM 766 C C . GLN A 1 103 ? -10.833 -10.528 7.676 1.00 90.12 103 GLN A C 1
ATOM 768 O O . GLN A 1 103 ? -10.587 -9.391 8.073 1.00 90.12 103 GLN A O 1
ATOM 773 N N . MET A 1 104 ?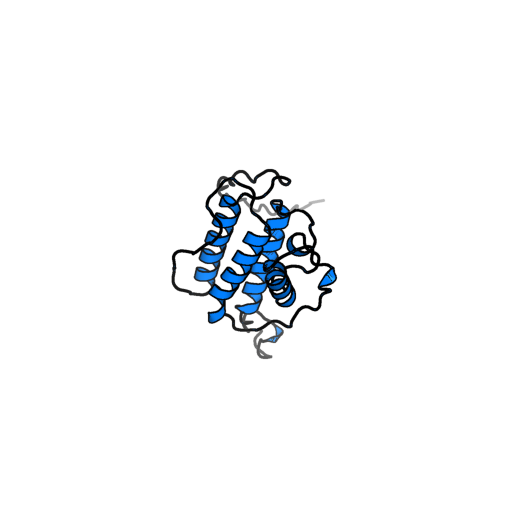 -11.517 -10.751 6.554 1.00 88.38 104 MET A N 1
ATOM 774 C CA . MET A 1 104 ? -12.228 -9.720 5.799 1.00 88.38 104 MET A CA 1
ATOM 775 C C . MET A 1 104 ? -13.464 -10.338 5.151 1.00 88.38 104 MET A C 1
ATOM 777 O O . MET A 1 104 ? -13.391 -11.434 4.587 1.00 88.38 104 MET A O 1
ATOM 781 N N . ASN A 1 105 ? -14.588 -9.636 5.240 1.00 85.31 105 ASN A N 1
ATOM 782 C CA . ASN A 1 105 ? -15.867 -10.061 4.682 1.00 85.31 105 ASN A CA 1
ATOM 783 C C . ASN A 1 105 ? -16.211 -9.221 3.446 1.00 85.31 105 ASN A C 1
ATOM 785 O O . ASN A 1 105 ? -15.585 -8.195 3.188 1.00 85.31 105 ASN A O 1
ATOM 789 N N . GLY A 1 106 ? -17.213 -9.662 2.686 1.00 85.12 106 GLY A N 1
ATOM 790 C CA . GLY A 1 106 ? -17.718 -8.911 1.538 1.00 85.12 106 GLY A CA 1
ATOM 791 C C . GLY A 1 106 ? -16.801 -8.936 0.304 1.00 85.12 106 GLY A C 1
ATOM 792 O O . GLY A 1 106 ? -15.867 -9.746 0.226 1.00 85.12 106 GLY A O 1
ATOM 793 N N . PRO A 1 107 ? -17.073 -8.069 -0.688 1.00 83.00 107 PRO A N 1
ATOM 794 C CA . PRO A 1 107 ? -16.388 -8.090 -1.981 1.00 83.00 107 PRO A CA 1
ATOM 795 C C . PRO A 1 107 ? -14.890 -7.764 -1.882 1.00 83.00 107 PRO A C 1
ATOM 797 O O . PRO A 1 107 ? -14.110 -8.169 -2.736 1.00 83.00 107 PRO A O 1
ATOM 800 N N . GLN A 1 108 ? -14.445 -7.101 -0.815 1.00 89.56 108 GLN A N 1
ATOM 801 C CA . GLN A 1 108 ? -13.042 -6.748 -0.602 1.00 89.56 108 GLN A CA 1
ATOM 802 C C . GLN A 1 108 ? -12.187 -7.952 -0.191 1.00 89.56 108 GLN A C 1
ATOM 804 O O . GLN A 1 108 ? -10.966 -7.907 -0.346 1.00 89.56 108 GLN A O 1
ATOM 809 N N . ARG A 1 109 ? -12.794 -9.067 0.243 1.00 91.62 109 ARG A N 1
ATOM 810 C CA . ARG A 1 109 ? -12.062 -10.301 0.565 1.00 91.62 109 ARG A CA 1
ATOM 811 C C . ARG A 1 109 ? -11.317 -10.863 -0.649 1.00 91.62 109 ARG A C 1
ATOM 813 O O . ARG A 1 109 ? -10.179 -11.307 -0.506 1.00 91.62 109 ARG A O 1
ATOM 820 N N . SER A 1 110 ? -11.930 -10.845 -1.834 1.00 92.12 110 SER A N 1
ATOM 821 C CA . SER A 1 110 ? -11.284 -11.327 -3.064 1.00 92.12 110 SER A CA 1
ATOM 822 C C . SER A 1 110 ? -10.141 -10.405 -3.493 1.00 92.12 110 SER A C 1
ATOM 824 O O . SER A 1 110 ? -9.071 -10.889 -3.863 1.00 92.12 110 SER A O 1
ATOM 826 N N . ASN A 1 111 ? -10.322 -9.089 -3.353 1.00 93.50 111 ASN A N 1
ATOM 827 C CA . ASN A 1 111 ? -9.275 -8.096 -3.589 1.00 93.50 111 ASN A CA 1
ATOM 828 C C . ASN A 1 111 ? -8.088 -8.292 -2.640 1.00 93.50 111 ASN A C 1
ATOM 830 O O . ASN A 1 111 ? -6.943 -8.329 -3.084 1.00 93.50 111 ASN A O 1
ATOM 834 N N . LEU A 1 112 ? -8.348 -8.502 -1.350 1.00 93.31 112 LEU A N 1
ATOM 835 C CA . LEU A 1 112 ? -7.311 -8.807 -0.370 1.00 93.31 112 LEU A CA 1
ATOM 836 C C . LEU A 1 112 ? -6.569 -10.104 -0.725 1.00 93.31 112 LEU A C 1
ATOM 838 O O . LEU A 1 112 ? -5.341 -10.121 -0.738 1.00 93.31 112 LEU A O 1
ATOM 842 N N . ALA A 1 113 ? -7.289 -11.171 -1.075 1.00 93.81 113 ALA A N 1
ATOM 843 C CA . ALA A 1 113 ? -6.686 -12.430 -1.512 1.00 93.81 113 ALA A CA 1
ATOM 844 C C . ALA A 1 113 ? -5.793 -12.247 -2.753 1.00 93.81 113 ALA A C 1
ATOM 846 O O . ALA A 1 113 ? -4.700 -12.812 -2.823 1.00 93.81 113 ALA A O 1
ATOM 847 N N . LEU A 1 114 ? -6.222 -11.422 -3.713 1.00 92.31 114 LEU A N 1
ATOM 848 C CA . LEU A 1 114 ? -5.433 -11.073 -4.892 1.00 92.31 114 LEU A CA 1
ATOM 849 C C . LEU A 1 114 ? -4.155 -10.313 -4.515 1.00 92.31 114 LEU A C 1
ATOM 851 O O . LEU A 1 114 ? -3.082 -10.638 -5.027 1.00 92.31 114 LEU A O 1
ATOM 855 N N . LEU A 1 115 ? -4.252 -9.327 -3.621 1.00 93.38 115 LEU A N 1
ATOM 856 C CA . LEU A 1 115 ? -3.103 -8.555 -3.144 1.00 93.38 115 LEU A CA 1
ATOM 857 C C . LEU A 1 115 ? -2.096 -9.434 -2.394 1.00 93.38 115 LEU A C 1
ATOM 859 O O . LEU A 1 115 ? -0.894 -9.319 -2.636 1.00 93.38 115 LEU A O 1
ATOM 863 N N . VAL A 1 116 ? -2.571 -10.349 -1.545 1.00 93.81 116 VAL A N 1
ATOM 864 C CA . VAL A 1 116 ? -1.721 -11.313 -0.830 1.00 93.81 116 VAL A CA 1
ATOM 865 C C . VAL A 1 116 ? -1.053 -12.275 -1.808 1.00 93.81 116 VAL A C 1
ATOM 867 O O . VAL A 1 116 ? 0.153 -12.480 -1.728 1.00 93.81 116 VAL A O 1
ATOM 870 N N . ARG A 1 117 ? -1.785 -12.799 -2.799 1.00 92.94 117 ARG A N 1
ATOM 871 C CA . ARG A 1 117 ? -1.216 -13.678 -3.835 1.00 92.94 117 ARG A CA 1
ATOM 872 C C . ARG A 1 117 ? -0.151 -12.975 -4.675 1.00 92.94 117 ARG A C 1
ATOM 874 O O . ARG A 1 117 ? 0.838 -13.593 -5.050 1.00 92.94 117 ARG A O 1
ATOM 881 N N . LYS A 1 118 ? -0.336 -11.685 -4.963 1.00 90.31 118 LYS A N 1
ATOM 882 C CA . LYS A 1 118 ? 0.679 -10.833 -5.607 1.00 90.31 118 LYS A CA 1
ATOM 883 C C . LYS A 1 118 ? 1.811 -10.438 -4.655 1.00 90.31 118 LYS A C 1
ATOM 885 O O . LYS A 1 118 ? 2.786 -9.839 -5.093 1.00 90.31 118 LYS A O 1
ATOM 890 N N . GLY A 1 119 ? 1.665 -10.741 -3.367 1.00 91.25 119 GLY A N 1
ATOM 891 C CA . GLY A 1 119 ? 2.579 -10.385 -2.294 1.00 91.25 119 GLY A CA 1
ATOM 892 C C . GLY A 1 119 ? 2.758 -8.879 -2.116 1.00 91.25 119 GLY A C 1
ATOM 893 O O . GLY A 1 119 ? 3.834 -8.447 -1.711 1.00 91.25 119 GLY A O 1
ATOM 894 N N . ALA A 1 120 ? 1.730 -8.099 -2.458 1.00 93.25 120 ALA A N 1
ATOM 895 C CA . ALA A 1 120 ? 1.614 -6.674 -2.147 1.00 93.25 120 ALA A CA 1
ATOM 896 C C . ALA A 1 120 ? 1.068 -6.437 -0.728 1.00 93.25 120 ALA A C 1
ATOM 898 O O . ALA A 1 120 ? 1.124 -5.324 -0.222 1.00 93.25 120 ALA A O 1
ATOM 899 N N . VAL A 1 121 ? 0.544 -7.487 -0.088 1.00 94.25 121 VAL A N 1
ATOM 900 C CA . VAL A 1 121 ? 0.096 -7.497 1.308 1.00 94.25 121 VAL A CA 1
ATOM 901 C C . VAL A 1 121 ? 0.650 -8.747 1.983 1.00 94.25 121 VAL A C 1
ATOM 903 O O . VAL A 1 121 ? 0.657 -9.827 1.387 1.00 94.25 121 VAL A O 1
ATOM 906 N N . ALA A 1 122 ? 1.106 -8.614 3.229 1.00 90.94 122 ALA A N 1
ATOM 907 C CA . ALA A 1 122 ? 1.579 -9.749 4.009 1.00 90.94 122 ALA A CA 1
ATOM 908 C C . ALA A 1 122 ? 0.422 -10.710 4.355 1.00 90.94 122 ALA A C 1
ATOM 910 O O . ALA A 1 122 ? -0.601 -10.261 4.876 1.00 90.94 122 ALA A O 1
ATOM 911 N N . PRO A 1 123 ? 0.577 -12.033 4.150 1.00 88.50 123 PRO A N 1
ATOM 912 C CA . PRO A 1 123 ? -0.488 -13.015 4.389 1.00 88.50 123 PRO A CA 1
ATOM 913 C C . PRO A 1 123 ? -0.914 -13.111 5.860 1.00 88.50 123 PRO A C 1
ATOM 915 O O . PRO A 1 123 ? -2.047 -13.482 6.151 1.00 88.50 123 PRO A O 1
ATOM 918 N N . VAL A 1 124 ? -0.006 -12.776 6.780 1.00 88.06 124 VAL A N 1
ATOM 919 C CA . VAL A 1 124 ? -0.237 -12.773 8.234 1.00 88.06 124 VAL A CA 1
ATOM 920 C C . VAL A 1 124 ? -0.210 -11.364 8.836 1.00 88.06 124 VAL A C 1
ATOM 922 O O . VAL A 1 124 ? -0.191 -11.219 10.053 1.00 88.06 124 VAL A O 1
ATOM 925 N N . GLY A 1 125 ? -0.202 -10.324 7.996 1.00 86.50 125 GLY A N 1
ATOM 926 C CA . GLY A 1 125 ? -0.129 -8.937 8.450 1.00 86.50 125 GLY A CA 1
ATOM 927 C C . GLY A 1 125 ? -1.470 -8.384 8.951 1.00 86.50 125 GLY A C 1
ATOM 928 O O . GLY A 1 125 ? -2.523 -8.943 8.633 1.00 86.50 125 GLY A O 1
ATOM 929 N N . PRO A 1 126 ? -1.461 -7.236 9.652 1.00 87.12 126 PRO A N 1
ATOM 930 C CA . PRO A 1 126 ? -2.658 -6.622 10.240 1.00 87.12 126 PRO A CA 1
ATOM 931 C C . PRO A 1 126 ? -3.784 -6.370 9.229 1.00 87.12 126 PRO A C 1
ATOM 933 O O . PRO A 1 126 ? -4.957 -6.586 9.527 1.00 87.12 126 PRO A O 1
ATOM 936 N N . LEU A 1 127 ? -3.435 -5.994 7.993 1.00 90.25 127 LEU A N 1
ATOM 937 C CA . LEU A 1 127 ? -4.412 -5.787 6.922 1.00 90.25 127 LEU A CA 1
ATOM 938 C C . LEU A 1 127 ? -5.150 -7.082 6.536 1.00 90.25 127 LEU A C 1
ATOM 940 O O . LEU A 1 127 ? -6.314 -7.027 6.134 1.00 90.25 127 LEU A O 1
ATOM 944 N N . ALA A 1 128 ? -4.497 -8.237 6.679 1.00 88.62 128 ALA A N 1
ATOM 945 C CA . ALA A 1 128 ? -5.031 -9.543 6.314 1.00 88.62 128 ALA A CA 1
ATOM 946 C C . ALA A 1 128 ? -5.756 -10.248 7.470 1.00 88.62 128 ALA A C 1
ATOM 948 O O . ALA A 1 128 ? -6.793 -10.872 7.240 1.00 88.62 128 ALA A O 1
ATOM 949 N N . THR A 1 129 ? -5.235 -10.155 8.695 1.00 89.50 129 THR A N 1
ATOM 950 C CA . THR A 1 129 ? -5.648 -11.003 9.828 1.00 89.50 129 THR A CA 1
ATOM 951 C C . THR A 1 129 ? -6.333 -10.259 10.971 1.00 89.50 129 THR A C 1
ATOM 953 O O . THR A 1 129 ? -6.905 -10.916 11.839 1.00 89.50 129 THR A O 1
ATOM 956 N N . SER A 1 130 ? -6.316 -8.920 10.995 1.00 87.25 130 SER A N 1
ATOM 957 C CA . SER A 1 130 ? -7.003 -8.171 12.054 1.00 87.25 130 SER A CA 1
ATOM 958 C C . SER A 1 130 ? -8.515 -8.412 12.007 1.00 87.25 130 SER A C 1
ATOM 960 O O . SER A 1 130 ? -9.094 -8.621 10.941 1.00 87.25 130 SER A O 1
ATOM 962 N N . LYS A 1 131 ? -9.176 -8.365 13.164 1.00 85.94 131 LYS A N 1
ATOM 963 C CA . LYS A 1 131 ? -10.646 -8.352 13.255 1.00 85.94 131 LYS A CA 1
ATOM 964 C C . LYS A 1 131 ? -11.211 -6.933 13.246 1.00 85.94 131 LYS A C 1
ATOM 966 O O . LYS A 1 131 ? -12.378 -6.744 12.925 1.00 85.94 131 LYS A O 1
ATOM 971 N N . GLU A 1 132 ? -10.387 -5.949 13.588 1.00 88.62 132 GLU A N 1
ATOM 972 C CA . GLU A 1 132 ? -10.776 -4.544 13.602 1.00 88.62 132 GLU A CA 1
ATOM 973 C C . GLU A 1 132 ? -10.887 -4.017 12.173 1.00 88.62 132 GLU A C 1
ATOM 975 O O . GLU A 1 132 ? -10.131 -4.434 11.292 1.00 88.62 132 GLU A O 1
ATOM 980 N N . ASN A 1 133 ? -11.832 -3.105 11.932 1.00 88.88 133 ASN A N 1
ATOM 981 C CA . ASN A 1 133 ? -12.002 -2.486 10.615 1.00 88.88 133 ASN A CA 1
ATOM 982 C C . ASN A 1 133 ? -11.037 -1.313 10.377 1.00 88.88 133 ASN A C 1
ATOM 984 O O . ASN A 1 133 ? -10.901 -0.849 9.251 1.00 88.88 133 ASN A O 1
ATOM 988 N N . THR A 1 134 ? -10.366 -0.833 11.418 1.00 92.38 134 THR A N 1
ATOM 989 C CA . THR A 1 134 ? -9.418 0.284 11.367 1.00 92.38 134 THR A CA 1
ATOM 990 C C . THR A 1 134 ? -7.980 -0.214 11.456 1.00 92.38 134 THR A C 1
ATOM 992 O O . THR A 1 134 ? -7.732 -1.348 11.865 1.00 92.38 134 THR A O 1
ATOM 995 N N . LEU A 1 135 ? -7.027 0.632 11.065 1.00 90.62 135 LEU A N 1
ATOM 996 C CA . LEU A 1 135 ? -5.593 0.353 11.166 1.00 90.62 135 LEU A CA 1
ATOM 997 C C . LEU A 1 135 ? -4.924 1.416 12.024 1.00 90.62 135 LEU A C 1
ATOM 999 O O . LEU A 1 135 ? -5.209 2.602 11.856 1.00 90.62 135 LEU A O 1
ATOM 1003 N N . THR A 1 136 ? -4.006 1.005 12.891 1.00 92.88 136 THR A N 1
ATOM 1004 C CA . THR A 1 136 ? -3.100 1.946 13.559 1.00 92.88 136 THR A CA 1
ATOM 1005 C C . THR A 1 136 ? -2.012 2.424 12.599 1.00 92.88 136 THR A C 1
ATOM 1007 O O . THR A 1 136 ? -1.765 1.808 11.556 1.00 92.88 136 THR A O 1
ATOM 1010 N N . VAL A 1 137 ? -1.331 3.517 12.948 1.00 91.75 137 VAL A N 1
ATOM 1011 C CA . VAL A 1 137 ? -0.254 4.093 12.121 1.00 91.75 137 VAL A CA 1
ATOM 1012 C C . VAL A 1 137 ? 0.827 3.060 11.747 1.00 91.75 137 VAL A C 1
ATOM 1014 O O . VAL A 1 137 ? 1.126 2.950 10.556 1.00 91.75 137 VAL A O 1
ATOM 1017 N N . PRO A 1 138 ? 1.371 2.239 12.674 1.00 90.94 138 PRO A N 1
ATOM 1018 C CA . PRO A 1 138 ? 2.346 1.204 12.318 1.00 90.94 138 PRO A CA 1
ATOM 1019 C C . PRO A 1 138 ? 1.785 0.150 11.361 1.00 90.94 138 PRO A C 1
ATOM 1021 O O . PRO A 1 138 ? 2.432 -0.209 10.384 1.00 90.94 138 PRO A O 1
ATOM 1024 N N . GLN A 1 139 ? 0.555 -0.310 11.600 1.00 92.25 139 GLN A N 1
ATOM 1025 C CA . GLN A 1 139 ? -0.083 -1.342 10.779 1.00 92.25 139 GLN A CA 1
ATOM 1026 C C . GLN A 1 139 ? -0.330 -0.859 9.346 1.00 92.25 139 GLN A C 1
ATOM 1028 O O . GLN A 1 139 ? -0.166 -1.616 8.386 1.00 92.25 139 GLN A O 1
ATOM 1033 N N . PHE A 1 140 ? -0.730 0.405 9.200 1.00 93.75 140 PHE A N 1
ATOM 1034 C CA . PHE A 1 140 ? -0.873 1.048 7.902 1.00 93.75 140 PHE A CA 1
ATOM 1035 C C . PHE A 1 140 ? 0.488 1.233 7.221 1.00 93.75 140 PHE A C 1
ATOM 1037 O O . PHE A 1 140 ? 0.626 0.901 6.045 1.00 93.75 140 PHE A O 1
ATOM 1044 N N . GLY A 1 141 ? 1.503 1.687 7.962 1.00 92.38 141 GLY A N 1
ATOM 1045 C CA . GLY A 1 141 ? 2.876 1.830 7.474 1.00 92.38 141 GLY A CA 1
ATOM 1046 C C . GLY A 1 141 ? 3.449 0.523 6.925 1.00 92.38 141 GLY A C 1
ATOM 1047 O O . GLY A 1 141 ? 3.951 0.508 5.801 1.00 92.38 141 GLY A O 1
ATOM 1048 N N . ASP A 1 142 ? 3.287 -0.585 7.650 1.00 92.00 142 ASP A N 1
ATOM 1049 C CA . ASP A 1 142 ? 3.687 -1.921 7.195 1.00 92.00 142 ASP A CA 1
ATOM 1050 C C . ASP A 1 142 ? 2.990 -2.298 5.885 1.00 92.00 142 ASP A C 1
ATOM 1052 O O . ASP A 1 142 ? 3.627 -2.755 4.932 1.00 92.00 142 ASP A O 1
ATOM 1056 N N . ALA A 1 143 ? 1.676 -2.076 5.806 1.00 93.31 143 ALA A N 1
ATOM 1057 C CA . ALA A 1 143 ? 0.892 -2.401 4.622 1.00 93.31 143 ALA A CA 1
ATOM 1058 C C . ALA A 1 143 ? 1.353 -1.600 3.388 1.00 93.31 143 ALA A C 1
ATOM 1060 O O . ALA A 1 143 ? 1.507 -2.166 2.303 1.00 93.31 143 ALA A O 1
ATOM 1061 N N . ILE A 1 144 ? 1.630 -0.303 3.555 1.00 95.06 144 ILE A N 1
ATOM 1062 C CA . ILE A 1 144 ? 2.208 0.541 2.502 1.00 95.06 144 ILE A CA 1
ATOM 1063 C C . ILE A 1 144 ? 3.625 0.076 2.148 1.00 95.06 144 ILE A C 1
ATOM 1065 O O . ILE A 1 144 ? 3.963 0.008 0.969 1.00 95.06 144 ILE A O 1
ATOM 1069 N N . GLY A 1 145 ? 4.439 -0.312 3.130 1.00 93.88 145 GLY A N 1
ATOM 1070 C CA . GLY A 1 145 ? 5.780 -0.854 2.912 1.00 93.88 145 GLY A CA 1
ATOM 1071 C C . GLY A 1 145 ? 5.777 -2.078 1.993 1.00 93.88 145 GLY A C 1
ATOM 1072 O O . GLY A 1 145 ? 6.496 -2.094 0.992 1.00 93.88 145 GLY A O 1
ATOM 1073 N N . PHE A 1 146 ? 4.916 -3.066 2.264 1.00 94.31 146 PHE A N 1
ATOM 1074 C CA . PHE A 1 146 ? 4.762 -4.252 1.409 1.00 94.31 146 PHE A CA 1
ATOM 1075 C C . PHE A 1 146 ? 4.304 -3.903 -0.010 1.00 94.31 146 PHE A C 1
ATOM 1077 O O . PHE A 1 146 ? 4.842 -4.445 -0.981 1.00 94.31 146 PHE A O 1
ATOM 1084 N N . LEU A 1 147 ? 3.351 -2.978 -0.145 1.00 94.88 147 LEU A N 1
ATOM 1085 C CA . LEU A 1 147 ? 2.874 -2.512 -1.444 1.00 94.88 147 LEU A CA 1
ATOM 1086 C C . LEU A 1 147 ? 4.012 -1.883 -2.259 1.00 94.88 147 LEU A C 1
ATOM 1088 O O . LEU A 1 147 ? 4.237 -2.259 -3.410 1.00 94.88 147 LEU A O 1
ATOM 1092 N N . MET A 1 148 ? 4.741 -0.946 -1.655 1.00 94.19 148 MET A N 1
ATOM 1093 C CA . MET A 1 148 ? 5.817 -0.202 -2.310 1.00 94.19 148 MET A CA 1
ATOM 1094 C C . MET A 1 148 ? 6.984 -1.115 -2.681 1.00 94.19 148 MET A C 1
ATOM 1096 O O . MET A 1 148 ? 7.467 -1.056 -3.812 1.00 94.19 148 MET A O 1
ATOM 1100 N N . ALA A 1 149 ? 7.388 -2.010 -1.775 1.00 92.31 149 ALA A N 1
ATOM 1101 C CA . ALA A 1 149 ? 8.421 -3.007 -2.040 1.00 92.31 149 ALA A CA 1
ATOM 1102 C C . ALA A 1 149 ? 8.035 -3.907 -3.220 1.00 92.31 149 ALA A C 1
ATOM 1104 O O . ALA A 1 149 ? 8.852 -4.169 -4.107 1.00 92.31 149 ALA A O 1
ATOM 1105 N N . ARG A 1 150 ? 6.768 -4.336 -3.281 1.00 92.56 150 ARG A N 1
ATOM 1106 C CA . ARG A 1 150 ? 6.281 -5.162 -4.385 1.00 92.56 150 ARG A CA 1
ATOM 1107 C C . ARG A 1 150 ? 6.266 -4.400 -5.705 1.00 92.56 150 ARG A C 1
ATOM 1109 O O . ARG A 1 150 ? 6.684 -4.959 -6.714 1.00 92.56 150 ARG A O 1
ATOM 1116 N N . ILE A 1 151 ? 5.821 -3.144 -5.724 1.00 92.25 151 ILE A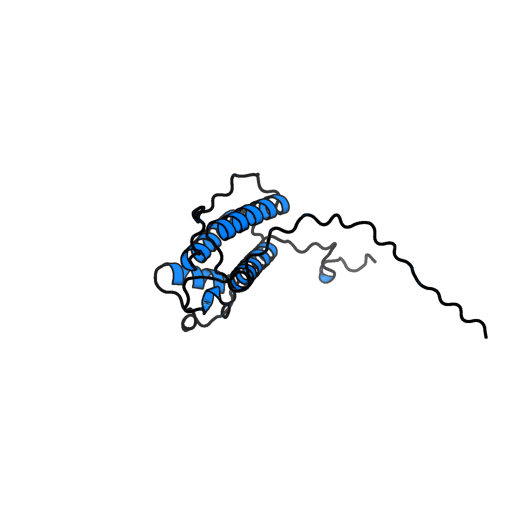 N 1
ATOM 1117 C CA . ILE A 1 151 ? 5.845 -2.317 -6.941 1.00 92.25 151 ILE A CA 1
ATOM 1118 C C . ILE A 1 151 ? 7.277 -2.120 -7.422 1.00 92.25 151 ILE A C 1
ATOM 1120 O O . ILE A 1 151 ? 7.550 -2.398 -8.586 1.00 92.25 151 ILE A O 1
ATOM 1124 N N . ALA A 1 152 ? 8.195 -1.754 -6.526 1.00 89.94 152 ALA A N 1
ATOM 1125 C CA . ALA A 1 152 ? 9.606 -1.602 -6.857 1.00 89.94 152 ALA A CA 1
ATOM 1126 C C . ALA A 1 152 ? 10.175 -2.878 -7.494 1.00 89.94 152 ALA A C 1
ATOM 1128 O O . ALA A 1 152 ? 10.795 -2.805 -8.554 1.00 89.94 152 ALA A O 1
ATOM 1129 N N . GLN A 1 153 ? 9.888 -4.051 -6.920 1.00 89.00 153 GLN A N 1
ATOM 1130 C CA . GLN A 1 153 ? 10.295 -5.335 -7.491 1.00 89.00 153 GLN A CA 1
ATOM 1131 C C . GLN A 1 153 ? 9.716 -5.574 -8.897 1.00 89.00 153 GLN A C 1
ATOM 1133 O O . GLN A 1 153 ? 10.413 -6.087 -9.766 1.00 89.00 153 GLN A O 1
ATOM 1138 N N . MET A 1 154 ? 8.450 -5.222 -9.132 1.00 90.31 154 MET A N 1
ATOM 1139 C CA . MET A 1 154 ? 7.782 -5.415 -10.426 1.00 90.31 154 MET A CA 1
ATOM 1140 C C . MET A 1 154 ? 8.289 -4.467 -11.520 1.00 90.31 154 MET A C 1
ATOM 1142 O O . MET A 1 154 ? 8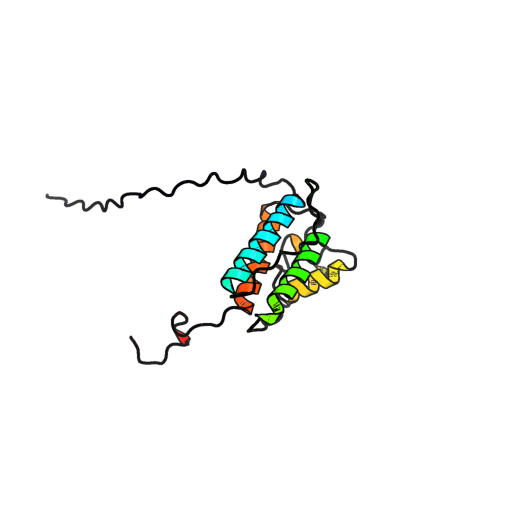.218 -4.803 -12.704 1.00 90.31 154 MET A O 1
ATOM 1146 N N . THR A 1 155 ? 8.749 -3.271 -11.151 1.00 89.31 155 THR A N 1
ATOM 1147 C CA . THR A 1 155 ? 9.119 -2.207 -12.098 1.00 89.31 155 THR A CA 1
ATOM 1148 C C . THR A 1 155 ? 10.625 -2.065 -12.311 1.00 89.31 155 THR A C 1
ATOM 1150 O O . THR A 1 155 ? 11.058 -1.499 -13.319 1.00 89.31 155 THR A O 1
ATOM 1153 N N . HIS A 1 156 ? 11.439 -2.554 -11.377 1.00 82.94 156 HIS A N 1
ATOM 1154 C CA . HIS A 1 156 ? 12.892 -2.504 -11.473 1.00 82.94 156 HIS A CA 1
ATOM 1155 C C . HIS A 1 156 ? 13.418 -3.591 -12.423 1.00 82.94 156 HIS A C 1
ATOM 1157 O O . HIS A 1 156 ? 13.032 -4.752 -12.325 1.00 82.94 156 HIS A O 1
ATOM 1163 N N . LEU A 1 157 ? 14.328 -3.219 -13.330 1.00 69.75 157 LEU A N 1
ATOM 1164 C CA . LEU A 1 157 ? 15.164 -4.184 -14.051 1.00 69.75 157 LEU A CA 1
ATOM 1165 C C . LEU A 1 157 ? 16.505 -4.269 -13.330 1.00 69.75 157 LEU A C 1
ATOM 1167 O O . LEU A 1 157 ? 17.102 -3.218 -13.086 1.00 69.75 157 LEU A O 1
ATOM 1171 N N . PRO A 1 158 ? 17.005 -5.471 -13.012 1.00 66.50 158 PRO A N 1
ATOM 1172 C CA . PRO A 1 158 ? 18.363 -5.599 -12.516 1.00 66.50 158 PRO A CA 1
ATOM 1173 C C . PRO A 1 158 ? 19.330 -5.053 -13.578 1.00 66.50 158 PRO A C 1
ATOM 1175 O O . PRO A 1 158 ? 19.225 -5.366 -14.762 1.00 66.50 158 PRO A O 1
ATOM 1178 N N . SER A 1 159 ? 20.226 -4.164 -13.157 1.00 65.56 159 SER A N 1
ATOM 1179 C CA . SER A 1 159 ? 21.244 -3.560 -14.018 1.00 65.56 159 SER A CA 1
ATOM 1180 C C . SER A 1 159 ? 22.570 -4.270 -13.782 1.00 65.56 159 SER A C 1
ATOM 1182 O O . SER A 1 159 ? 22.946 -4.468 -12.625 1.00 65.56 159 SER A O 1
ATOM 1184 N N . SER A 1 160 ? 23.308 -4.582 -14.850 1.00 64.19 160 SER A N 1
ATOM 1185 C CA . SER A 1 160 ? 24.674 -5.126 -14.775 1.00 64.19 160 SER A CA 1
ATOM 1186 C C . SER A 1 160 ? 25.620 -4.241 -13.958 1.00 64.19 160 SER A C 1
ATOM 1188 O O . SER A 1 160 ? 26.510 -4.749 -13.285 1.00 64.19 160 SER A O 1
ATOM 1190 N N . LYS A 1 161 ? 25.368 -2.925 -13.903 1.00 69.94 161 LYS A N 1
ATOM 1191 C CA . LYS A 1 161 ? 26.124 -1.985 -13.063 1.00 69.94 161 LYS A CA 1
ATOM 1192 C C . LYS A 1 161 ? 26.025 -2.305 -11.565 1.00 69.94 161 LYS A C 1
ATOM 1194 O O . LYS A 1 161 ? 26.992 -2.124 -10.833 1.00 69.94 161 LYS A O 1
ATOM 1199 N N . TRP A 1 162 ? 24.865 -2.775 -11.105 1.00 65.94 162 TRP A N 1
ATOM 1200 C CA . TRP A 1 162 ? 24.544 -2.902 -9.674 1.00 65.94 162 TRP A CA 1
ATOM 1201 C C . TRP A 1 162 ? 24.214 -4.330 -9.232 1.00 65.94 162 TRP A C 1
ATOM 1203 O O . TRP A 1 162 ? 24.050 -4.580 -8.043 1.00 65.94 162 TRP A O 1
ATOM 1213 N N . THR A 1 163 ? 24.107 -5.272 -10.168 1.00 70.94 163 THR A N 1
ATOM 1214 C CA . THR A 1 163 ? 23.852 -6.692 -9.902 1.00 70.94 163 THR A CA 1
ATOM 1215 C C . THR A 1 163 ? 25.107 -7.480 -10.278 1.00 70.94 163 THR A C 1
ATOM 1217 O O . THR A 1 163 ? 25.309 -7.726 -11.465 1.00 70.94 163 THR A O 1
ATOM 1220 N N . PRO A 1 164 ? 25.964 -7.864 -9.308 1.00 72.00 164 PRO A N 1
ATOM 1221 C CA . PRO A 1 164 ? 27.256 -8.503 -9.583 1.00 72.00 164 PRO A CA 1
ATOM 1222 C C . PRO A 1 164 ? 27.163 -9.729 -10.497 1.00 72.00 164 PRO A C 1
ATOM 1224 O O . PRO A 1 164 ? 27.977 -9.876 -11.397 1.00 72.00 164 PRO A O 1
ATOM 1227 N N . TYR A 1 165 ? 26.113 -10.539 -10.338 1.00 71.25 165 TYR A N 1
ATOM 1228 C CA . TYR A 1 165 ? 25.854 -11.734 -11.153 1.00 7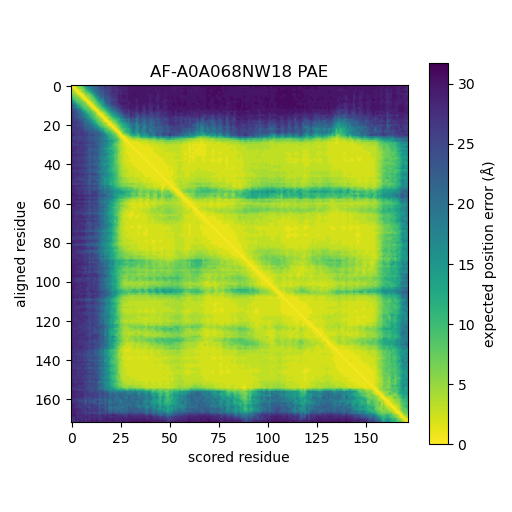1.25 165 TYR A CA 1
ATOM 1229 C C . TYR A 1 165 ? 25.477 -11.453 -12.619 1.00 71.25 165 TYR A C 1
ATOM 1231 O O . TYR A 1 165 ? 25.329 -12.388 -13.396 1.00 71.25 165 TYR A O 1
ATOM 1239 N N . LEU A 1 166 ? 25.267 -10.187 -12.990 1.00 67.38 166 LEU A N 1
ATOM 1240 C CA . LEU A 1 166 ? 24.975 -9.754 -14.359 1.00 67.38 166 LEU A CA 1
ATOM 1241 C C . LEU A 1 166 ? 26.135 -8.965 -14.982 1.00 67.38 166 LEU A C 1
ATOM 1243 O O . LEU A 1 166 ? 25.979 -8.447 -16.090 1.00 67.38 166 LEU A O 1
ATOM 1247 N N . ARG A 1 167 ? 27.269 -8.813 -14.283 1.00 69.44 167 ARG A N 1
ATOM 1248 C CA . ARG A 1 167 ? 28.470 -8.255 -14.907 1.00 69.44 167 ARG A CA 1
ATOM 1249 C C . ARG A 1 167 ? 29.066 -9.306 -15.844 1.00 69.44 167 ARG A C 1
ATOM 1251 O O . ARG A 1 167 ? 29.148 -10.466 -15.443 1.00 69.44 167 ARG A O 1
ATOM 1258 N N . PRO A 1 168 ? 29.478 -8.927 -17.061 1.00 67.12 168 PRO A N 1
ATOM 1259 C CA . PRO A 1 168 ? 30.289 -9.815 -17.878 1.00 67.12 168 PRO A CA 1
ATOM 1260 C C . PRO A 1 168 ? 31.570 -10.169 -17.106 1.00 67.12 168 PRO A C 1
ATOM 1262 O O . PRO A 1 168 ? 32.175 -9.302 -16.471 1.00 67.12 168 PRO A O 1
ATOM 1265 N N . GLU A 1 169 ? 31.947 -11.449 -17.106 1.00 60.62 169 GLU A N 1
ATOM 1266 C CA . GLU A 1 169 ? 33.196 -11.905 -16.494 1.00 60.62 169 GLU A CA 1
ATOM 1267 C C . GLU A 1 169 ? 34.371 -11.179 -17.171 1.00 60.62 169 GLU A C 1
ATOM 1269 O O . GLU A 1 169 ? 34.594 -11.357 -18.366 1.00 60.62 169 GLU A O 1
ATOM 1274 N N . GLY A 1 170 ? 35.098 -10.335 -16.431 1.00 62.59 170 GLY A N 1
ATOM 1275 C CA . GLY A 1 170 ? 36.342 -9.724 -16.920 1.00 62.59 170 GLY A CA 1
ATOM 1276 C C . GLY A 1 170 ? 36.499 -8.208 -16.772 1.00 62.59 170 GLY A C 1
ATOM 1277 O O . GLY A 1 170 ? 37.569 -7.710 -17.097 1.00 62.59 170 GLY A O 1
ATOM 1278 N N . GLU A 1 171 ? 35.511 -7.469 -16.260 1.00 55.34 171 GLU A N 1
ATOM 1279 C CA . GLU A 1 171 ? 35.678 -6.033 -15.962 1.00 55.34 171 GLU A CA 1
ATOM 1280 C C . GLU A 1 171 ? 35.716 -5.789 -14.445 1.00 55.34 171 GLU A C 1
ATOM 1282 O O . GLU A 1 171 ? 34.681 -5.695 -13.773 1.00 55.34 171 GLU A O 1
ATOM 1287 N N . GLY A 1 172 ? 36.938 -5.732 -13.909 1.00 53.88 172 GLY A N 1
ATOM 1288 C CA . GLY A 1 172 ? 37.278 -5.347 -12.539 1.00 53.88 172 GLY A CA 1
ATOM 1289 C C . GLY A 1 172 ? 38.411 -4.335 -12.535 1.00 53.88 172 GLY A C 1
ATOM 1290 O O . GLY A 1 172 ? 39.263 -4.420 -13.446 1.00 53.88 172 GLY A O 1
#

Mean predicted aligned error: 10.84 Å

Solvent-accessible surface area (backbone atoms only — not comparable to full-atom values): 10465 Å² total; per-residue (Å²): 141,84,86,84,81,86,75,85,80,78,82,82,80,77,77,78,77,69,83,72,75,83,74,70,60,69,79,43,60,35,24,19,37,57,54,35,53,48,51,43,52,52,50,53,53,50,28,62,77,67,73,45,79,88,65,86,72,84,67,88,58,57,87,36,86,51,67,31,45,50,60,60,52,47,55,47,52,54,53,53,52,60,72,51,49,89,56,50,75,48,84,76,79,70,46,88,73,70,75,82,59,48,46,58,71,73,81,51,32,61,54,45,51,51,34,27,27,67,46,30,31,55,75,82,32,60,88,28,47,31,86,63,58,58,37,30,44,61,51,46,50,51,44,51,49,34,34,51,54,37,49,49,60,20,48,55,74,89,43,46,93,81,34,76,94,57,42,72,92,85,83,128